Protein AF-A0A6V7K7J3-F1 (afdb_monomer_lite)

Secondary structure (DSSP, 8-state):
-HHHHHHHHHHHHHS-GGGHHHHHHHHHHHIIIIITTGGGGHHHHHHHH-HHHHHHHHSTT----

Sequence (65 aa):
EMWFGIVFAIVVEIVPLSMRSTTIGVFLFVMNNIGGNLPILVEPLRKIIGFRESLYVLYAGFYGI

Foldseek 3Di:
DVVLVVVLVVQQVPDDPVCNVVSNVVSVVCCCPQVVCLVVVQVVVCVPPNNVVSCCPSHPPNPVD

Structure (mmCIF, N/CA/C/O backbone):
data_AF-A0A6V7K7J3-F1
#
_entry.id   AF-A0A6V7K7J3-F1
#
loop_
_atom_site.group_PDB
_atom_site.id
_atom_site.type_symbol
_atom_site.label_atom_id
_atom_site.label_alt_id
_atom_site.label_comp_id
_atom_site.label_asym_id
_atom_site.label_entity_id
_atom_site.label_seq_id
_atom_site.pdbx_PDB_ins_code
_atom_site.Cartn_x
_atom_site.Cartn_y
_atom_site.Cartn_z
_atom_site.occupancy
_atom_site.B_iso_or_equiv
_atom_site.auth_seq_id
_atom_site.auth_comp_id
_atom_site.auth_asym_id
_atom_site.auth_atom_id
_atom_site.pdbx_PDB_model_num
ATOM 1 N N . GLU A 1 1 ? 3.071 8.185 -7.294 1.00 59.69 1 GLU A N 1
ATOM 2 C CA . GLU A 1 1 ? 2.710 8.763 -5.979 1.00 59.69 1 GLU A CA 1
ATOM 3 C C . GLU A 1 1 ? 1.212 8.797 -5.615 1.00 59.69 1 GLU A C 1
ATOM 5 O O . GLU A 1 1 ? 0.918 8.817 -4.431 1.00 59.69 1 GLU A O 1
ATOM 10 N N . MET A 1 2 ? 0.232 8.796 -6.539 1.00 62.69 2 MET A N 1
ATOM 11 C CA . MET A 1 2 ? -1.199 8.898 -6.140 1.00 62.69 2 MET A CA 1
ATOM 12 C C . MET A 1 2 ? -1.819 7.585 -5.626 1.00 62.69 2 MET A C 1
ATOM 14 O O . MET A 1 2 ? -2.715 7.610 -4.786 1.00 62.69 2 MET A O 1
ATOM 18 N N . TRP A 1 3 ? -1.324 6.435 -6.086 1.00 73.81 3 TRP 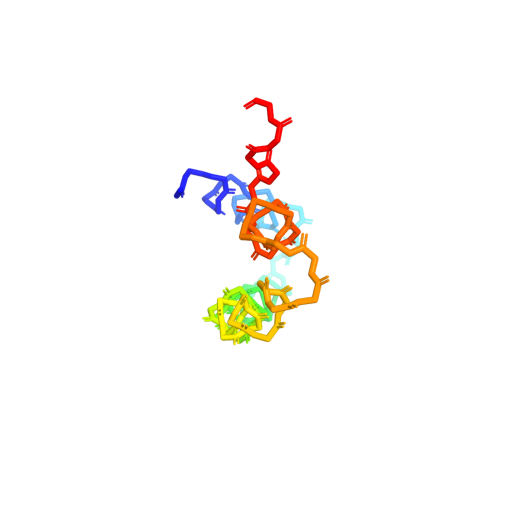A N 1
ATOM 19 C CA . TRP A 1 3 ? -1.847 5.119 -5.702 1.00 73.81 3 TRP A CA 1
ATOM 20 C C . TRP A 1 3 ? -1.699 4.834 -4.197 1.00 73.81 3 TRP A C 1
ATOM 22 O O . TRP A 1 3 ? -2.580 4.222 -3.599 1.00 73.81 3 TRP A O 1
ATOM 32 N N . PHE A 1 4 ? -0.634 5.345 -3.567 1.00 81.38 4 PHE A N 1
ATOM 33 C CA . PHE A 1 4 ? -0.395 5.199 -2.131 1.00 81.38 4 PHE A CA 1
ATOM 34 C C . PHE A 1 4 ? -1.500 5.848 -1.293 1.00 81.38 4 PHE A C 1
ATOM 36 O O . PHE A 1 4 ? -2.040 5.215 -0.389 1.00 81.38 4 PHE A O 1
ATOM 43 N N . GLY A 1 5 ? -1.870 7.092 -1.617 1.00 82.69 5 GLY A N 1
ATOM 44 C CA . GLY A 1 5 ? -2.905 7.824 -0.886 1.00 82.69 5 GLY A CA 1
ATOM 45 C C . GLY A 1 5 ? -4.281 7.163 -0.991 1.00 82.69 5 GLY A C 1
ATOM 46 O O . GLY A 1 5 ? -5.010 7.113 -0.005 1.00 82.69 5 GLY A O 1
ATOM 47 N N . ILE A 1 6 ? -4.606 6.596 -2.159 1.00 86.25 6 ILE A N 1
ATOM 48 C CA . ILE A 1 6 ? -5.868 5.878 -2.390 1.00 86.25 6 ILE A CA 1
ATOM 49 C C . ILE A 1 6 ? -5.918 4.596 -1.551 1.00 86.25 6 ILE A C 1
ATOM 51 O O . ILE A 1 6 ? -6.880 4.378 -0.821 1.00 86.25 6 ILE A O 1
ATOM 55 N N . VAL A 1 7 ? -4.866 3.771 -1.601 1.00 84.50 7 VAL A N 1
ATOM 56 C CA . VAL A 1 7 ? -4.796 2.531 -0.809 1.00 84.50 7 VAL A CA 1
ATOM 57 C C . VAL A 1 7 ? -4.829 2.841 0.687 1.00 84.50 7 VAL A C 1
ATOM 59 O O . VAL A 1 7 ? -5.545 2.179 1.435 1.00 84.50 7 VAL A O 1
ATOM 62 N N . PHE A 1 8 ? -4.113 3.877 1.125 1.00 86.56 8 PHE A N 1
ATOM 63 C CA . PHE A 1 8 ? -4.126 4.314 2.517 1.00 86.56 8 PHE A CA 1
ATOM 64 C C . PHE A 1 8 ? -5.528 4.734 2.980 1.00 86.56 8 PHE A C 1
ATOM 66 O O . PHE A 1 8 ? -5.979 4.292 4.036 1.00 86.56 8 PHE A O 1
ATOM 73 N N . ALA A 1 9 ? -6.238 5.536 2.181 1.00 89.19 9 ALA A N 1
ATOM 74 C CA . ALA A 1 9 ? -7.596 5.971 2.496 1.00 89.19 9 ALA A CA 1
ATOM 75 C C . ALA A 1 9 ? -8.567 4.785 2.620 1.00 89.19 9 ALA A C 1
ATOM 77 O O . ALA A 1 9 ? -9.307 4.710 3.598 1.00 89.19 9 ALA A O 1
ATOM 78 N N . ILE A 1 10 ? -8.498 3.822 1.694 1.00 90.31 10 ILE A N 1
ATOM 79 C CA . ILE A 1 10 ? -9.329 2.608 1.723 1.00 90.31 10 ILE A CA 1
ATOM 80 C C . ILE A 1 10 ? -9.037 1.776 2.977 1.00 90.31 10 ILE A C 1
ATOM 82 O O . ILE A 1 10 ? -9.961 1.355 3.667 1.00 90.31 10 ILE A O 1
ATOM 86 N N . VAL A 1 11 ? -7.761 1.562 3.319 1.00 88.06 11 VAL A N 1
ATOM 87 C CA . VAL A 1 11 ? -7.367 0.800 4.520 1.00 88.06 11 VAL A CA 1
ATOM 88 C C . VAL A 1 11 ? -7.899 1.454 5.799 1.00 88.06 11 VAL A C 1
ATOM 90 O O . VAL A 1 11 ? -8.366 0.759 6.701 1.00 88.06 11 VAL A O 1
ATOM 93 N N . VAL A 1 12 ? -7.857 2.786 5.885 1.00 87.69 12 VAL A N 1
ATOM 94 C CA . VAL A 1 12 ? -8.391 3.534 7.034 1.00 87.69 12 VAL A CA 1
ATOM 95 C C . VAL A 1 12 ? -9.917 3.454 7.114 1.00 87.69 12 VAL A C 1
ATOM 97 O O . VAL A 1 12 ? -10.459 3.422 8.222 1.00 87.69 12 VAL A O 1
ATOM 100 N N . GLU A 1 13 ? -10.594 3.413 5.967 1.00 90.56 13 GLU A N 1
ATOM 101 C CA . GLU A 1 13 ? -12.052 3.340 5.865 1.00 90.56 13 GLU A CA 1
ATOM 102 C C . GLU A 1 13 ? -12.603 1.971 6.293 1.00 90.56 13 GLU A C 1
ATOM 104 O O . GLU A 1 13 ? -13.574 1.914 7.047 1.00 90.56 13 GLU A O 1
ATOM 109 N N . ILE A 1 14 ? -11.961 0.871 5.885 1.00 91.12 14 ILE A N 1
ATOM 110 C CA . ILE A 1 14 ? -12.437 -0.492 6.186 1.00 91.12 14 ILE A CA 1
ATOM 111 C C . ILE A 1 14 ? -12.118 -0.956 7.615 1.00 91.12 14 ILE A C 1
ATOM 113 O O . ILE A 1 14 ? -12.740 -1.898 8.110 1.00 91.12 14 ILE A O 1
ATOM 117 N N . VAL A 1 15 ? -11.128 -0.346 8.279 1.00 89.31 15 VAL A N 1
ATOM 118 C CA . VAL A 1 15 ? -10.642 -0.830 9.577 1.00 89.31 15 VAL A CA 1
ATOM 119 C C . VAL A 1 15 ? -11.427 -0.249 10.759 1.00 89.31 15 VAL A C 1
ATOM 121 O O . VAL A 1 15 ? -11.598 0.973 10.864 1.00 89.31 15 VAL A O 1
ATOM 124 N N . PRO A 1 16 ? -11.838 -1.102 11.722 1.00 86.38 16 PRO A N 1
ATOM 125 C CA . PRO A 1 16 ? -12.524 -0.660 12.928 1.00 86.38 16 PRO A CA 1
ATOM 126 C C . PRO A 1 16 ? -11.646 0.262 13.784 1.00 86.38 16 PRO A C 1
ATOM 128 O O . PRO A 1 16 ? -10.429 0.095 13.881 1.00 86.38 16 PRO A O 1
ATOM 131 N N . LEU A 1 17 ? -12.286 1.225 14.459 1.00 84.88 17 LEU A N 1
ATOM 132 C CA . LEU A 1 17 ? -11.625 2.289 15.231 1.00 84.88 17 LEU A CA 1
ATOM 133 C C . LEU A 1 17 ? -10.593 1.774 16.249 1.00 84.88 17 LEU A C 1
ATOM 135 O O . LEU A 1 17 ? -9.550 2.398 16.422 1.00 84.88 17 LEU A O 1
ATOM 139 N N . SER A 1 18 ? -10.851 0.624 16.874 1.00 87.69 18 SER A N 1
ATOM 140 C CA . SER A 1 18 ? -9.967 -0.001 17.868 1.00 87.69 18 SER A CA 1
ATOM 141 C C . SER A 1 18 ? -8.630 -0.492 17.299 1.00 87.69 18 SER A C 1
ATOM 143 O O . SER A 1 18 ? -7.655 -0.579 18.037 1.00 87.69 18 SER A O 1
ATOM 145 N N . MET A 1 19 ? -8.562 -0.782 15.996 1.00 88.50 19 MET A N 1
ATOM 146 C CA . MET A 1 19 ? -7.392 -1.384 15.334 1.00 88.50 19 MET A CA 1
ATOM 147 C C . MET A 1 19 ? -6.700 -0.429 14.353 1.00 88.50 19 MET A C 1
ATOM 149 O O . MET A 1 19 ? -5.708 -0.792 13.712 1.00 88.50 19 MET A O 1
ATOM 153 N N . ARG A 1 20 ? -7.211 0.801 14.217 1.00 85.56 20 ARG A N 1
ATOM 154 C CA . ARG A 1 20 ? -6.766 1.763 13.201 1.00 85.56 20 ARG A CA 1
ATOM 155 C C . ARG A 1 20 ? -5.304 2.171 13.374 1.00 85.56 20 ARG A C 1
ATOM 157 O O . ARG A 1 20 ? -4.562 2.165 12.400 1.00 85.56 20 ARG A O 1
ATOM 164 N N . SER A 1 21 ? -4.877 2.458 14.604 1.00 87.94 21 SER A N 1
ATOM 165 C CA . SER A 1 21 ? -3.490 2.856 14.892 1.00 87.9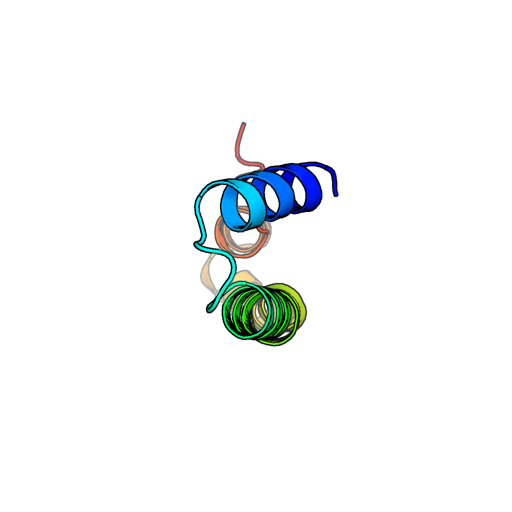4 21 SER A CA 1
ATOM 166 C C . SER A 1 21 ? -2.493 1.748 14.533 1.00 87.94 21 SER A C 1
ATOM 168 O O . SER A 1 21 ? -1.530 1.980 13.802 1.00 87.94 21 SER A O 1
ATOM 170 N N . THR A 1 22 ? -2.780 0.510 14.947 1.00 89.69 22 THR A N 1
ATOM 171 C CA . THR A 1 22 ? -1.936 -0.651 14.640 1.00 89.69 22 THR A CA 1
ATOM 172 C C . THR A 1 22 ? -1.900 -0.942 13.141 1.00 89.69 22 THR A C 1
ATOM 174 O O . THR A 1 22 ? -0.827 -1.180 12.595 1.00 89.69 22 THR A O 1
ATOM 177 N N . THR A 1 23 ? -3.041 -0.865 12.450 1.00 87.75 23 THR A N 1
ATOM 178 C CA . THR A 1 23 ? -3.098 -1.123 11.001 1.00 87.75 23 THR A CA 1
ATOM 179 C C . THR A 1 23 ? -2.329 -0.070 10.211 1.00 87.75 23 THR A C 1
ATOM 181 O O . THR A 1 23 ? -1.560 -0.425 9.323 1.00 87.75 23 THR A O 1
ATOM 184 N N . ILE A 1 24 ? -2.478 1.214 10.551 1.00 89.62 24 ILE A N 1
ATOM 185 C CA . ILE A 1 24 ? -1.711 2.298 9.923 1.00 89.62 24 ILE A CA 1
ATOM 186 C C . ILE A 1 24 ? -0.210 2.092 10.156 1.00 89.62 24 ILE A C 1
ATOM 188 O O . ILE A 1 24 ? 0.574 2.215 9.217 1.00 89.62 24 ILE A O 1
ATOM 192 N N . GLY A 1 25 ? 0.193 1.731 11.379 1.00 87.94 25 GLY A N 1
ATOM 193 C CA . GLY A 1 25 ? 1.589 1.446 11.707 1.00 87.94 25 GLY A CA 1
ATOM 194 C C . GLY A 1 25 ? 2.167 0.291 10.887 1.00 87.94 25 GLY A C 1
ATOM 195 O O . GLY A 1 25 ? 3.239 0.430 10.303 1.00 87.94 25 GLY A O 1
ATOM 196 N N . VAL A 1 26 ? 1.436 -0.823 10.776 1.00 87.94 26 VAL A N 1
ATOM 197 C CA . VAL A 1 26 ? 1.843 -1.980 9.958 1.00 87.94 26 VAL A CA 1
ATOM 198 C C . VAL A 1 26 ? 1.886 -1.620 8.472 1.00 87.94 26 VAL A C 1
ATOM 200 O O . VAL A 1 26 ? 2.840 -1.974 7.784 1.00 87.94 26 VAL A O 1
ATOM 203 N N . PHE A 1 27 ? 0.899 -0.875 7.975 1.00 86.94 27 PHE A N 1
ATOM 204 C CA . PHE A 1 27 ? 0.853 -0.427 6.586 1.00 86.94 27 PHE A CA 1
ATOM 205 C C . PHE A 1 27 ? 2.064 0.446 6.230 1.00 86.94 27 PHE A C 1
ATOM 207 O O . PHE A 1 27 ? 2.758 0.178 5.248 1.00 86.94 27 PHE A O 1
ATOM 214 N N . LEU A 1 28 ? 2.370 1.449 7.058 1.00 87.38 28 LEU A N 1
ATOM 215 C CA . LEU A 1 28 ? 3.544 2.304 6.877 1.00 87.38 28 LEU A CA 1
ATOM 216 C C . LEU A 1 28 ? 4.850 1.513 7.009 1.00 87.38 28 LEU A C 1
ATOM 218 O O . LEU A 1 28 ? 5.773 1.743 6.230 1.00 87.38 28 LEU A O 1
ATOM 222 N N . PHE A 1 29 ? 4.923 0.555 7.936 1.00 86.19 29 PHE A N 1
ATOM 223 C CA . PHE A 1 29 ? 6.089 -0.311 8.102 1.00 86.19 29 PHE A CA 1
ATOM 224 C C . PHE A 1 29 ? 6.373 -1.132 6.840 1.00 86.19 29 PHE A C 1
ATOM 226 O O . PHE A 1 29 ? 7.507 -1.146 6.364 1.00 86.19 29 PHE A O 1
ATOM 233 N N . VAL A 1 30 ? 5.350 -1.773 6.271 1.00 83.94 30 VAL A N 1
ATOM 234 C CA . VAL A 1 30 ? 5.470 -2.572 5.043 1.00 83.94 30 VAL A CA 1
ATOM 235 C C . VAL A 1 30 ? 5.857 -1.694 3.855 1.00 83.94 30 VAL A C 1
ATOM 237 O O . VAL A 1 30 ? 6.773 -2.035 3.110 1.00 83.94 30 VAL A O 1
ATOM 240 N N . MET A 1 31 ? 5.214 -0.538 3.698 1.00 79.38 31 MET A N 1
ATOM 241 C CA . MET A 1 31 ? 5.507 0.379 2.595 1.00 79.38 31 MET A CA 1
ATOM 242 C C . MET A 1 31 ? 6.929 0.943 2.670 1.00 79.38 31 MET A C 1
ATOM 244 O O . MET A 1 31 ? 7.611 1.020 1.651 1.00 79.38 31 MET A O 1
ATOM 248 N N . ASN A 1 32 ? 7.405 1.278 3.869 1.00 80.88 32 ASN A N 1
ATOM 249 C CA . ASN A 1 32 ? 8.751 1.806 4.057 1.00 80.88 32 ASN A CA 1
ATOM 250 C C . ASN A 1 32 ? 9.825 0.715 3.887 1.00 80.88 32 ASN A C 1
ATOM 252 O O . ASN A 1 32 ? 10.797 0.921 3.169 1.00 80.88 32 ASN A O 1
ATOM 256 N N . ASN A 1 33 ? 9.621 -0.474 4.468 1.00 76.00 33 ASN A N 1
ATOM 257 C CA . ASN A 1 33 ? 10.637 -1.532 4.468 1.00 76.00 33 ASN A CA 1
ATOM 258 C C . ASN A 1 33 ? 10.641 -2.402 3.208 1.00 76.00 33 ASN A C 1
ATOM 260 O O . ASN A 1 33 ? 11.703 -2.876 2.819 1.00 76.00 33 ASN A O 1
ATOM 264 N N . ILE A 1 34 ? 9.489 -2.647 2.581 1.00 74.06 34 ILE A N 1
ATOM 265 C CA . ILE A 1 34 ? 9.398 -3.470 1.367 1.00 74.06 34 ILE A CA 1
ATOM 266 C C . ILE A 1 34 ? 9.402 -2.563 0.142 1.00 74.06 34 ILE A C 1
ATOM 268 O O . ILE A 1 34 ? 10.281 -2.693 -0.702 1.00 74.06 34 ILE A O 1
ATOM 272 N N . GLY A 1 35 ? 8.485 -1.594 0.077 1.00 67.12 35 GLY A N 1
ATOM 273 C CA . GLY A 1 35 ? 8.417 -0.630 -1.025 1.00 67.12 35 GLY A CA 1
ATOM 274 C C . GLY A 1 35 ? 9.697 0.195 -1.182 1.00 67.12 35 GLY A C 1
ATOM 275 O O . GLY A 1 35 ? 10.178 0.367 -2.297 1.00 67.12 35 GLY A O 1
ATOM 276 N N . GLY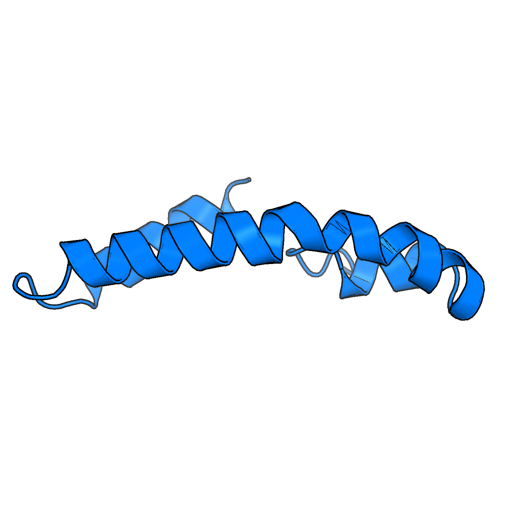 A 1 36 ? 10.280 0.652 -0.068 1.00 68.62 36 GLY A N 1
ATOM 277 C CA . GLY A 1 36 ? 11.507 1.454 -0.068 1.00 68.62 36 GLY A CA 1
ATOM 278 C C . GLY A 1 36 ? 12.788 0.673 -0.382 1.00 68.62 36 GLY A C 1
ATOM 279 O O . GLY A 1 36 ? 13.694 1.237 -0.990 1.00 68.62 36 GLY A O 1
ATOM 280 N N . ASN A 1 37 ? 12.862 -0.617 -0.026 1.00 68.12 37 ASN A N 1
ATOM 281 C CA . ASN A 1 37 ? 14.045 -1.450 -0.291 1.00 68.12 37 ASN A CA 1
ATOM 282 C C . ASN A 1 37 ? 13.947 -2.263 -1.590 1.00 68.12 37 ASN A C 1
ATOM 284 O O . ASN A 1 37 ? 14.977 -2.659 -2.118 1.00 68.12 37 ASN A O 1
ATOM 288 N N . LEU A 1 38 ? 12.755 -2.479 -2.155 1.00 63.72 38 LEU A N 1
ATOM 289 C CA . LEU A 1 38 ? 12.550 -3.133 -3.460 1.00 63.72 38 LEU A CA 1
ATOM 290 C C . LEU A 1 38 ? 13.458 -2.612 -4.602 1.00 63.72 38 LEU A C 1
ATOM 292 O O . LEU A 1 38 ? 13.946 -3.438 -5.377 1.00 63.72 38 LEU A O 1
ATOM 296 N N . PRO A 1 39 ? 13.774 -1.303 -4.702 1.00 62.34 39 PRO A N 1
ATOM 297 C CA . PRO A 1 39 ? 14.703 -0.779 -5.701 1.00 62.34 39 PRO A CA 1
ATOM 298 C C . PRO A 1 39 ? 16.123 -1.354 -5.606 1.00 62.34 39 PRO A C 1
ATOM 300 O O . PRO A 1 39 ? 16.788 -1.470 -6.631 1.00 62.34 39 PRO A O 1
ATOM 303 N N . ILE A 1 40 ? 16.583 -1.776 -4.419 1.00 66.88 40 ILE A N 1
ATOM 304 C CA . ILE A 1 40 ? 17.910 -2.399 -4.256 1.00 66.88 40 ILE A CA 1
ATOM 305 C C . ILE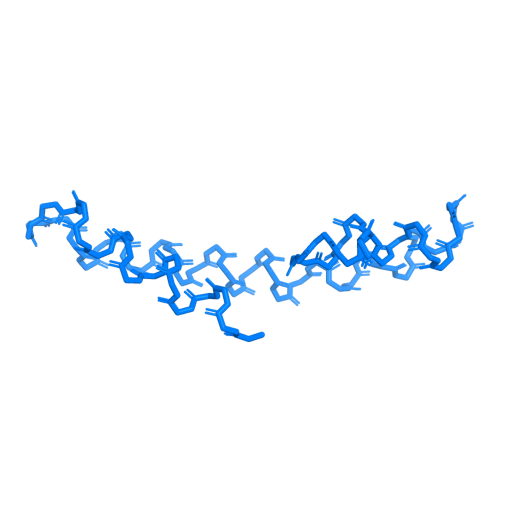 A 1 40 ? 17.998 -3.743 -4.987 1.00 66.88 40 ILE A C 1
ATOM 307 O O . ILE A 1 40 ? 19.068 -4.171 -5.413 1.00 66.88 40 ILE A O 1
ATOM 311 N N . LEU A 1 41 ? 16.851 -4.402 -5.173 1.00 60.16 41 LEU A N 1
ATOM 312 C CA . LEU A 1 41 ? 16.748 -5.663 -5.891 1.00 60.16 41 LEU A CA 1
ATOM 313 C C . LEU A 1 41 ? 16.739 -5.460 -7.416 1.00 60.16 41 LEU A C 1
ATOM 315 O O . LEU A 1 41 ? 16.916 -6.429 -8.150 1.00 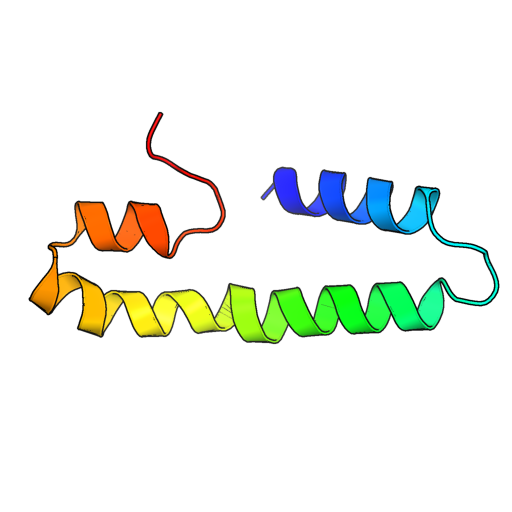60.16 41 LEU A O 1
ATOM 319 N N . VAL A 1 42 ? 16.585 -4.223 -7.908 1.00 63.12 42 VAL A N 1
ATOM 320 C CA . VAL A 1 42 ? 16.570 -3.905 -9.350 1.00 63.12 42 VAL A CA 1
ATOM 321 C C . VAL A 1 42 ? 17.943 -4.125 -9.969 1.00 63.12 42 VAL A C 1
ATOM 323 O O . VAL A 1 42 ? 18.041 -4.634 -11.083 1.00 63.12 42 VAL A O 1
ATOM 326 N N . GLU A 1 43 ? 19.016 -3.804 -9.252 1.00 65.19 43 GLU A N 1
ATOM 327 C CA . GLU A 1 43 ? 20.388 -3.990 -9.732 1.00 65.19 43 GLU A CA 1
ATOM 328 C C . GLU A 1 43 ? 20.759 -5.459 -10.018 1.00 65.19 43 GLU A C 1
ATOM 330 O O . GLU A 1 43 ? 21.275 -5.732 -11.110 1.00 65.19 43 GLU A O 1
ATOM 335 N N . PRO A 1 44 ? 20.492 -6.432 -9.120 1.00 64.12 44 PRO A N 1
ATOM 336 C CA . PRO A 1 44 ? 20.722 -7.842 -9.421 1.00 64.12 44 PRO A CA 1
ATOM 337 C C . PRO A 1 44 ? 19.729 -8.393 -10.453 1.00 64.12 44 PRO A C 1
ATOM 339 O O . PRO A 1 44 ? 20.152 -9.139 -11.338 1.00 64.12 44 PRO A O 1
ATOM 342 N N . LEU A 1 45 ? 18.447 -7.998 -10.421 1.00 60.94 45 LEU A N 1
ATOM 343 C CA . LEU A 1 45 ? 17.462 -8.473 -11.405 1.00 60.94 45 LEU A CA 1
ATOM 344 C C . LEU A 1 45 ? 17.775 -7.970 -12.826 1.00 60.94 45 LEU A C 1
ATOM 346 O O . LEU A 1 45 ? 17.667 -8.739 -13.780 1.00 60.94 45 LEU A O 1
ATOM 350 N N . ARG A 1 46 ? 18.268 -6.732 -12.988 1.00 58.88 46 ARG A N 1
ATOM 351 C CA . ARG A 1 46 ? 18.701 -6.181 -14.288 1.00 58.88 46 ARG A CA 1
ATOM 352 C C . ARG A 1 46 ? 19.723 -7.076 -14.989 1.00 58.88 46 ARG A C 1
ATOM 354 O O . ARG A 1 46 ? 19.690 -7.178 -16.214 1.00 58.88 46 ARG A O 1
ATOM 361 N N . LYS A 1 47 ? 20.642 -7.692 -14.238 1.00 61.50 47 LYS A N 1
ATOM 362 C CA . LYS A 1 47 ? 21.695 -8.559 -14.793 1.00 61.50 47 LYS A CA 1
ATOM 363 C C . LYS A 1 47 ? 21.171 -9.911 -15.282 1.00 61.50 47 LYS A C 1
ATOM 365 O O . LYS A 1 47 ? 21.847 -10.536 -16.089 1.00 61.50 47 LYS A O 1
ATOM 370 N N . ILE A 1 48 ? 20.004 -10.349 -14.806 1.00 65.06 48 ILE A N 1
ATOM 371 C CA . ILE A 1 48 ? 19.449 -11.680 -15.089 1.00 65.06 48 ILE A CA 1
ATOM 372 C C . ILE A 1 48 ? 18.349 -11.612 -16.158 1.00 65.06 48 ILE A C 1
ATOM 374 O O . ILE A 1 48 ? 18.340 -12.428 -17.071 1.00 65.06 48 ILE A O 1
ATOM 378 N N . ILE A 1 49 ? 17.443 -10.633 -16.068 1.00 63.69 49 ILE A N 1
ATOM 379 C CA . ILE A 1 49 ? 16.242 -10.531 -16.925 1.00 63.69 49 ILE A CA 1
ATOM 380 C C . ILE A 1 49 ? 16.199 -9.262 -17.791 1.00 63.69 49 ILE A C 1
ATOM 382 O O . ILE A 1 49 ? 15.310 -9.104 -18.621 1.00 63.69 49 ILE A O 1
ATOM 386 N N . GLY A 1 50 ? 17.178 -8.365 -17.653 1.00 63.16 50 GLY A N 1
ATOM 387 C CA . GLY A 1 50 ? 17.219 -7.098 -18.380 1.00 63.16 50 GLY A CA 1
ATOM 388 C C . GLY A 1 50 ? 16.502 -5.954 -17.654 1.00 63.16 50 GLY A C 1
ATOM 389 O O . GLY A 1 50 ? 15.676 -6.148 -16.765 1.00 63.16 50 GLY A O 1
ATOM 390 N N . PHE A 1 51 ? 16.859 -4.719 -18.019 1.00 62.25 51 PHE A N 1
ATOM 391 C CA . PHE A 1 51 ? 16.465 -3.509 -17.282 1.00 62.25 51 PHE A CA 1
ATOM 392 C C . PHE A 1 51 ? 14.955 -3.235 -17.316 1.00 62.25 51 PHE A C 1
ATOM 394 O O . PHE A 1 51 ? 14.382 -2.819 -16.314 1.00 62.25 51 PHE A O 1
ATOM 401 N N . ARG A 1 52 ? 14.303 -3.510 -18.450 1.00 58.97 52 ARG A N 1
ATOM 402 C CA . ARG A 1 52 ? 12.857 -3.304 -18.620 1.00 58.97 52 ARG A CA 1
ATOM 403 C C . ARG A 1 52 ? 12.042 -4.249 -17.738 1.00 58.97 52 ARG A C 1
ATOM 405 O O . ARG A 1 52 ? 11.240 -3.778 -16.942 1.00 58.97 52 ARG A O 1
ATOM 412 N N . GLU A 1 53 ? 12.349 -5.542 -17.777 1.00 58.12 53 GLU A N 1
ATOM 413 C CA . GLU A 1 53 ? 11.665 -6.562 -16.969 1.00 58.12 53 GLU A CA 1
ATOM 414 C C . GLU A 1 53 ? 11.878 -6.357 -15.466 1.00 58.12 53 GLU A C 1
ATOM 416 O O . GLU A 1 53 ? 10.944 -6.483 -14.675 1.00 58.12 53 GLU A O 1
ATOM 421 N N . SER A 1 54 ? 13.081 -5.937 -15.058 1.00 58.66 54 SER A N 1
ATOM 422 C CA . SER A 1 54 ? 13.344 -5.604 -13.655 1.00 58.66 54 SER A CA 1
ATOM 423 C C . SER A 1 54 ? 12.510 -4.419 -13.156 1.00 58.66 54 SER A C 1
ATOM 425 O O . SER A 1 54 ? 12.069 -4.424 -12.011 1.00 58.66 54 SER A O 1
ATOM 427 N N . LEU A 1 55 ? 12.242 -3.429 -14.015 1.00 58.72 55 LEU A N 1
ATOM 428 C CA . LEU A 1 55 ? 11.407 -2.278 -13.667 1.00 58.72 55 LEU A CA 1
ATOM 429 C C . LEU A 1 55 ? 9.912 -2.633 -13.650 1.00 58.72 55 LEU A C 1
ATOM 431 O O . LEU A 1 55 ? 9.185 -2.082 -12.828 1.00 58.72 55 LEU A O 1
ATOM 435 N N . TYR A 1 56 ? 9.461 -3.578 -14.484 1.00 59.94 56 TYR A N 1
ATOM 436 C CA . TYR A 1 56 ? 8.069 -4.046 -14.485 1.00 59.94 56 TYR A CA 1
ATOM 437 C C . TYR A 1 56 ? 7.673 -4.781 -13.201 1.00 59.94 56 TYR A C 1
ATOM 439 O O . TYR A 1 56 ? 6.546 -4.624 -12.738 1.00 59.94 56 TYR A O 1
ATOM 447 N N . VAL A 1 57 ? 8.589 -5.560 -12.618 1.00 60.50 57 VAL A N 1
ATOM 448 C CA . VAL A 1 57 ? 8.304 -6.393 -11.436 1.00 60.50 57 VAL A CA 1
ATOM 449 C C . VAL A 1 57 ? 8.540 -5.647 -10.122 1.00 60.50 57 VAL A C 1
ATOM 451 O O . VAL A 1 57 ? 7.802 -5.841 -9.159 1.00 60.50 57 VAL A O 1
ATOM 454 N N . LEU A 1 58 ? 9.575 -4.806 -10.057 1.00 59.88 58 LEU A N 1
ATOM 455 C CA . LEU A 1 58 ? 10.033 -4.213 -8.794 1.00 59.88 58 LEU A CA 1
ATOM 456 C C . LEU A 1 58 ? 9.496 -2.803 -8.541 1.00 59.88 58 LEU A C 1
ATOM 458 O O . LEU A 1 58 ? 9.581 -2.321 -7.412 1.00 59.88 58 LEU A O 1
ATOM 462 N N . TYR A 1 59 ? 8.938 -2.135 -9.554 1.00 57.16 59 TYR A N 1
ATOM 463 C CA . TYR A 1 59 ? 8.285 -0.846 -9.358 1.00 57.16 59 TYR A CA 1
ATOM 464 C C . TYR A 1 59 ? 6.805 -1.059 -9.031 1.00 57.16 59 TYR A C 1
ATOM 466 O O . TYR A 1 59 ? 6.034 -1.566 -9.849 1.00 57.16 59 TYR A O 1
ATOM 474 N N . ALA A 1 60 ? 6.400 -0.660 -7.823 1.00 51.41 60 ALA A N 1
ATOM 475 C CA . ALA A 1 60 ? 5.012 -0.708 -7.378 1.00 51.41 60 ALA A CA 1
ATOM 476 C C . ALA A 1 60 ? 4.162 0.257 -8.224 1.00 51.41 60 ALA A C 1
ATOM 478 O O . ALA A 1 60 ? 4.067 1.455 -7.954 1.00 51.41 60 ALA A O 1
ATOM 479 N N . GLY A 1 61 ? 3.608 -0.276 -9.311 1.00 52.66 61 GLY A N 1
ATOM 480 C CA . GLY A 1 61 ? 2.841 0.485 -10.288 1.00 52.66 61 GLY A CA 1
ATOM 481 C C . GLY A 1 61 ? 2.432 -0.287 -11.538 1.00 52.66 61 GLY A C 1
ATOM 482 O O . GLY A 1 61 ? 1.585 0.233 -12.250 1.00 52.66 61 GLY A O 1
ATOM 483 N N . PHE A 1 62 ? 2.985 -1.485 -11.811 1.00 45.44 62 PHE A N 1
ATOM 484 C CA . PHE A 1 62 ? 2.741 -2.183 -13.085 1.00 45.44 62 PHE A CA 1
ATOM 485 C C . PHE A 1 62 ? 2.855 -1.192 -14.261 1.00 45.44 62 PHE A C 1
ATOM 487 O O . PHE A 1 62 ? 1.923 -1.030 -15.041 1.00 45.44 62 PHE A O 1
ATOM 494 N N . 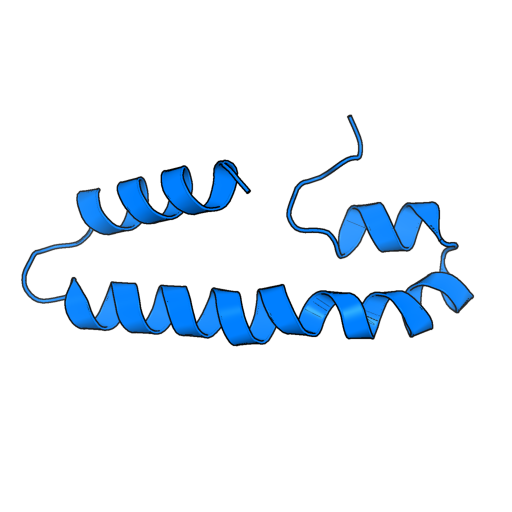TYR A 1 63 ? 3.995 -0.502 -14.402 1.00 42.59 63 TYR A N 1
ATOM 495 C CA . TYR A 1 63 ? 4.258 0.416 -15.530 1.00 42.59 63 TYR A CA 1
ATOM 496 C C . TYR A 1 63 ? 4.375 -0.317 -16.892 1.00 42.59 63 TYR A C 1
ATOM 498 O O . TYR A 1 63 ? 5.047 0.161 -17.798 1.00 42.59 63 TYR A O 1
ATOM 506 N N . GLY A 1 64 ? 3.775 -1.506 -17.018 1.00 40.00 64 GLY A N 1
ATOM 507 C CA . GLY A 1 64 ? 3.651 -2.323 -18.225 1.00 40.00 64 GLY A CA 1
ATOM 508 C C . GLY A 1 64 ? 2.336 -2.117 -18.973 1.00 40.00 64 GLY A C 1
ATOM 509 O O . GLY A 1 64 ? 1.903 -3.033 -19.668 1.00 40.00 64 GLY A O 1
ATOM 510 N N . ILE A 1 65 ? 1.711 -0.946 -18.820 1.00 39.53 65 ILE A N 1
ATOM 511 C CA . ILE A 1 65 ? 0.731 -0.405 -19.773 1.00 39.53 65 ILE A CA 1
ATOM 512 C C . ILE A 1 65 ? 1.388 0.769 -20.489 1.00 39.53 65 ILE A C 1
ATOM 514 O O . ILE A 1 65 ? 1.900 1.664 -19.777 1.00 39.53 65 ILE A O 1
#

pLDDT: mean 72.17, std 14.62, range [39.53, 91.12]

Radius of gyration: 14.98 Å; chains: 1; bounding box: 34×21×38 Å

InterPro domains:
  IPR036259 MFS transporter superfamily [SSF103473] (2-60)

Organism: NCBI:txid1563983